Protein AF-A0A382RZS9-F1 (afdb_monomer)

InterPro domains:
  IPR039476 Pyridinium-3,5-biscarboxylic acid mononucleotide synthase LarB-like [PTHR43064] (2-74)

pLDDT: mean 85.18, std 10.25, range [43.91, 97.62]

Solvent-accessible surface area (backbone atoms only — not comparable to full-atom values): 4851 Å² total; per-residue (Å²): 131,56,74,66,56,48,51,55,33,40,76,69,63,75,41,53,72,69,56,48,51,56,59,56,57,57,70,34,48,44,69,51,80,95,80,47,75,44,62,76,49,45,89,81,58,75,94,66,93,78,86,85,88,66,83,92,65,50,74,69,53,52,53,51,51,51,55,55,53,54,70,61,73,77,114

Structure (mmCIF, N/CA/C/O backbone):
data_AF-A0A382RZS9-F1
#
_entry.id   AF-A0A382RZS9-F1
#
loop_
_atom_site.group_PDB
_atom_site.id
_atom_site.type_symbol
_atom_site.label_atom_id
_atom_site.label_alt_id
_atom_site.label_comp_id
_atom_site.label_asym_id
_atom_site.label_entity_id
_atom_site.label_seq_id
_atom_site.pdbx_PDB_ins_code
_atom_site.Cartn_x
_atom_site.Cartn_y
_atom_site.Cartn_z
_atom_site.occupancy
_atom_site.B_iso_or_equiv
_atom_site.auth_seq_id
_atom_site.auth_comp_id
_atom_site.auth_asym_id
_atom_site.auth_atom_id
_atom_site.pdbx_PDB_model_num
ATOM 1 N N . MET A 1 1 ? -4.148 -4.102 -15.581 1.00 78.81 1 MET A N 1
ATOM 2 C CA . MET A 1 1 ? -3.153 -5.180 -15.782 1.00 78.81 1 MET A CA 1
ATOM 3 C C . MET A 1 1 ? -2.939 -5.876 -14.457 1.00 78.81 1 MET A C 1
ATOM 5 O O . MET A 1 1 ? -3.072 -5.200 -13.448 1.00 78.81 1 MET A O 1
ATOM 9 N N . ASN A 1 2 ? -2.662 -7.178 -14.457 1.00 90.69 2 ASN A N 1
ATOM 10 C CA . ASN A 1 2 ? -2.139 -7.899 -13.292 1.00 90.69 2 ASN A CA 1
ATOM 11 C C . ASN A 1 2 ? -0.591 -7.823 -13.261 1.00 90.69 2 ASN A C 1
ATOM 13 O O . ASN A 1 2 ? 0.023 -7.323 -14.206 1.00 90.69 2 ASN A O 1
ATOM 17 N N . VAL A 1 3 ? 0.041 -8.297 -12.180 1.00 92.69 3 VAL A N 1
ATOM 18 C CA . VAL A 1 3 ? 1.508 -8.236 -12.002 1.00 92.69 3 VAL A CA 1
ATOM 19 C C . VAL A 1 3 ? 2.246 -8.959 -13.134 1.00 92.69 3 VAL A C 1
ATOM 21 O O . VAL A 1 3 ? 3.204 -8.432 -13.696 1.00 92.69 3 VAL A O 1
ATOM 24 N N . GLU A 1 4 ? 1.755 -10.129 -13.531 1.00 95.12 4 GLU A N 1
ATOM 25 C CA . GLU A 1 4 ? 2.362 -10.942 -14.583 1.00 95.12 4 GLU A CA 1
ATOM 26 C C . GLU A 1 4 ? 2.348 -10.240 -15.949 1.00 95.12 4 GLU A C 1
ATOM 28 O O . GLU A 1 4 ? 3.364 -10.175 -16.641 1.00 95.12 4 GLU A O 1
ATOM 33 N N . GLN A 1 5 ? 1.236 -9.596 -16.302 1.00 96.31 5 GLN A N 1
ATOM 34 C CA . GLN A 1 5 ? 1.126 -8.782 -17.512 1.00 96.31 5 GLN A CA 1
ATOM 35 C C . GLN A 1 5 ? 2.095 -7.594 -17.502 1.00 96.31 5 GLN A C 1
ATOM 37 O O . GLN A 1 5 ? 2.598 -7.207 -18.563 1.00 96.31 5 GLN A O 1
ATOM 42 N N . ILE A 1 6 ? 2.355 -6.994 -16.331 1.00 96.19 6 ILE A N 1
ATOM 43 C CA . ILE A 1 6 ? 3.322 -5.892 -16.194 1.00 96.19 6 ILE A CA 1
ATOM 44 C C . ILE A 1 6 ? 4.723 -6.403 -16.522 1.00 96.19 6 ILE A C 1
ATOM 46 O O . ILE A 1 6 ? 5.402 -5.792 -17.348 1.00 96.19 6 ILE A O 1
ATOM 50 N N . PHE A 1 7 ? 5.127 -7.541 -15.953 1.00 96.75 7 PHE A N 1
ATOM 51 C CA . PHE A 1 7 ? 6.437 -8.130 -16.230 1.00 96.75 7 PHE A CA 1
ATOM 52 C C . PHE A 1 7 ? 6.592 -8.557 -17.687 1.00 96.75 7 PHE A C 1
ATOM 54 O O . PHE A 1 7 ? 7.582 -8.193 -18.317 1.00 96.75 7 PHE A O 1
ATOM 61 N N . GLN A 1 8 ? 5.591 -9.223 -18.267 1.00 97.62 8 GLN A N 1
ATOM 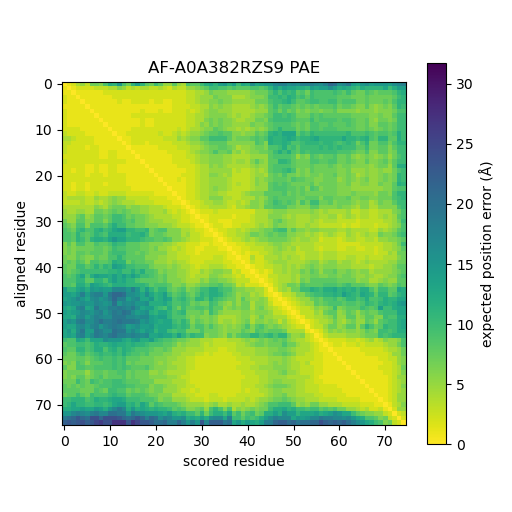62 C CA . GLN A 1 8 ? 5.623 -9.598 -19.684 1.00 97.62 8 GLN A CA 1
ATOM 63 C C . GLN A 1 8 ? 5.718 -8.371 -20.604 1.00 97.62 8 GLN A C 1
ATOM 65 O O . GLN A 1 8 ? 6.414 -8.400 -21.618 1.00 97.62 8 GLN A O 1
ATOM 70 N N . SER A 1 9 ? 5.037 -7.272 -20.265 1.00 97.12 9 SER A N 1
ATOM 71 C CA . SER A 1 9 ? 5.104 -6.029 -21.044 1.00 97.12 9 SER A CA 1
ATOM 72 C C . SER A 1 9 ? 6.454 -5.330 -20.909 1.00 97.12 9 SER A C 1
ATOM 74 O O . SER A 1 9 ? 6.941 -4.771 -21.890 1.00 97.12 9 SER A O 1
ATOM 76 N N . LEU A 1 10 ? 7.063 -5.370 -19.720 1.00 97.56 10 LEU A N 1
ATOM 77 C CA . LEU A 1 10 ? 8.400 -4.833 -19.471 1.00 97.56 10 LEU A CA 1
ATOM 78 C C . LEU A 1 10 ? 9.466 -5.641 -20.224 1.00 97.56 10 LEU A C 1
ATOM 80 O O . LEU A 1 10 ? 10.276 -5.054 -20.932 1.00 97.56 10 LEU A O 1
ATOM 84 N N . GLN A 1 11 ? 9.417 -6.975 -20.139 1.00 97.50 11 GLN A N 1
ATOM 85 C CA . GLN A 1 11 ? 10.346 -7.879 -20.829 1.00 97.50 11 GLN A CA 1
ATOM 86 C C . GLN A 1 11 ? 10.287 -7.706 -22.352 1.00 97.50 11 GLN A C 1
ATOM 88 O O . GLN A 1 11 ? 11.312 -7.734 -23.023 1.00 97.50 11 GLN A O 1
ATOM 93 N N . LYS A 1 12 ? 9.087 -7.471 -22.897 1.00 97.56 12 LYS A N 1
ATOM 94 C CA . LYS A 1 12 ? 8.867 -7.196 -24.326 1.00 97.56 12 LYS A CA 1
ATOM 95 C C . LYS A 1 12 ? 9.181 -5.745 -24.730 1.00 97.56 12 LYS A C 1
ATOM 97 O O . LYS A 1 12 ? 8.883 -5.369 -25.858 1.00 97.56 12 LYS A O 1
ATOM 102 N N . GLY A 1 13 ? 9.687 -4.907 -23.821 1.00 96.56 13 GLY A N 1
ATOM 103 C CA . GLY A 1 13 ? 10.028 -3.504 -24.091 1.00 96.56 13 GLY A CA 1
ATOM 104 C C . GLY A 1 13 ? 8.831 -2.572 -24.332 1.00 96.56 13 GLY A C 1
ATOM 105 O O . GLY A 1 13 ? 9.016 -1.425 -24.725 1.00 96.56 13 GLY A O 1
ATOM 106 N N . LYS A 1 14 ? 7.592 -3.023 -24.084 1.00 97.56 14 LYS A N 1
ATOM 107 C CA . LYS A 1 14 ? 6.366 -2.233 -24.327 1.00 97.56 14 LYS A CA 1
ATOM 108 C C . LYS A 1 14 ? 6.160 -1.111 -23.308 1.00 97.56 14 LYS A C 1
ATOM 110 O O . LYS A 1 14 ? 5.398 -0.176 -23.550 1.00 97.56 14 LYS A O 1
ATOM 115 N N . ILE A 1 15 ? 6.785 -1.225 -22.138 1.00 97.19 15 ILE A N 1
ATOM 116 C CA . ILE A 1 15 ? 6.764 -0.216 -21.077 1.00 97.19 15 ILE A CA 1
ATOM 117 C C . ILE A 1 15 ? 8.177 -0.017 -20.533 1.00 97.19 15 ILE A C 1
ATOM 119 O O . ILE A 1 15 ? 8.965 -0.956 -20.488 1.00 97.19 15 ILE A O 1
ATOM 123 N N . SER A 1 16 ? 8.490 1.198 -20.081 1.00 97.00 16 SER A N 1
ATOM 124 C CA . SER A 1 16 ? 9.765 1.480 -19.421 1.00 97.00 16 SER A CA 1
ATOM 125 C C . SER A 1 16 ? 9.797 0.932 -17.985 1.00 97.00 16 SER A C 1
ATOM 127 O O . SER A 1 16 ? 8.737 0.798 -17.358 1.00 97.00 16 SER A O 1
ATOM 129 N N . PRO A 1 17 ? 10.992 0.709 -17.400 1.00 96.19 17 PRO A N 1
ATOM 130 C CA . PRO A 1 17 ? 11.126 0.357 -15.984 1.00 96.19 17 PRO A CA 1
ATOM 131 C C . PRO A 1 17 ? 10.427 1.352 -15.044 1.00 96.19 17 PRO A C 1
ATOM 133 O O . PRO A 1 17 ? 9.769 0.950 -14.087 1.00 96.19 17 PRO A O 1
ATOM 136 N N . SER A 1 18 ? 10.488 2.653 -15.353 1.00 93.69 18 SER A N 1
ATOM 137 C CA . SER A 1 18 ? 9.787 3.700 -14.592 1.00 93.69 18 SER A CA 1
ATOM 138 C C . SER A 1 18 ? 8.263 3.516 -14.626 1.00 93.69 18 SER A C 1
ATOM 140 O O . SER A 1 18 ? 7.596 3.549 -13.587 1.00 93.69 18 SER A O 1
ATOM 142 N N . LYS A 1 19 ? 7.700 3.227 -15.808 1.00 92.75 19 LYS A N 1
ATOM 143 C CA . LYS A 1 19 ? 6.264 2.956 -15.963 1.00 92.75 19 LYS A CA 1
ATOM 144 C C . LYS A 1 19 ? 5.851 1.673 -15.240 1.00 92.75 19 LYS A C 1
ATOM 146 O O . LYS A 1 19 ? 4.823 1.674 -14.566 1.00 92.75 19 LYS A O 1
ATOM 151 N N . ALA A 1 20 ? 6.657 0.613 -15.317 1.00 94.06 20 ALA A N 1
ATOM 152 C CA . ALA A 1 20 ? 6.422 -0.624 -14.573 1.00 94.06 20 ALA A CA 1
ATOM 153 C C . ALA A 1 20 ? 6.416 -0.381 -13.054 1.00 94.06 20 ALA A C 1
ATOM 155 O O . ALA A 1 20 ? 5.478 -0.793 -12.376 1.00 94.06 20 ALA A O 1
ATOM 156 N N . LYS A 1 21 ? 7.392 0.374 -12.529 1.00 90.38 21 LYS A N 1
ATOM 157 C CA . LYS A 1 21 ? 7.465 0.746 -11.106 1.00 90.38 21 LYS A CA 1
ATOM 158 C C . LYS A 1 21 ? 6.225 1.516 -10.647 1.00 90.38 21 LYS A C 1
ATOM 160 O O . LYS A 1 21 ? 5.684 1.228 -9.582 1.00 90.38 21 LYS A O 1
ATOM 165 N N . LYS A 1 22 ? 5.726 2.447 -11.468 1.00 87.81 22 LYS A N 1
ATOM 166 C CA . LYS A 1 22 ? 4.489 3.189 -11.179 1.00 87.81 22 LYS A CA 1
ATOM 167 C C . LYS A 1 22 ? 3.263 2.272 -11.142 1.00 87.81 22 LYS A C 1
ATOM 169 O O 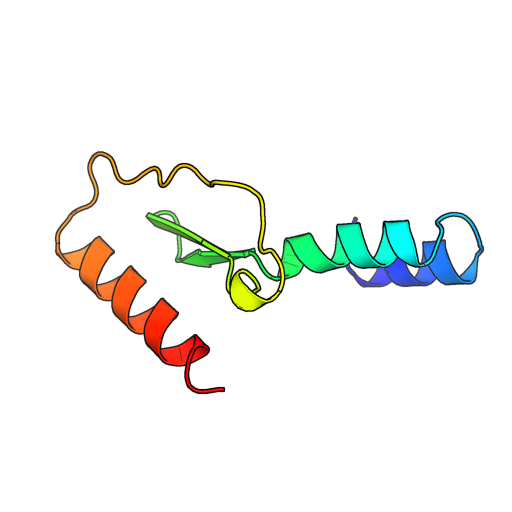. LYS A 1 22 ? 2.459 2.387 -10.224 1.00 87.81 22 LYS A O 1
ATOM 174 N N . LEU A 1 23 ? 3.136 1.333 -12.080 1.00 90.44 23 LEU A N 1
ATOM 175 C CA . LEU A 1 23 ? 2.031 0.365 -12.080 1.00 90.44 23 LEU A CA 1
ATOM 176 C C . LEU A 1 23 ? 2.093 -0.573 -10.867 1.00 90.44 23 LEU A C 1
ATOM 178 O O . LEU A 1 23 ? 1.076 -0.797 -10.218 1.00 90.44 23 LEU A O 1
ATOM 182 N N . LEU A 1 24 ? 3.287 -1.061 -10.521 1.00 89.31 24 LEU A N 1
ATOM 183 C CA . LEU A 1 24 ? 3.497 -1.919 -9.352 1.00 89.31 24 LEU A CA 1
ATOM 184 C C . LEU A 1 24 ? 3.201 -1.189 -8.034 1.00 89.31 24 LEU A C 1
ATOM 186 O O . LEU A 1 24 ? 2.674 -1.796 -7.109 1.00 89.31 24 LEU A O 1
ATOM 190 N N . SER A 1 25 ? 3.441 0.124 -7.963 1.00 83.81 25 SER A N 1
ATOM 191 C CA . SER A 1 25 ? 3.110 0.919 -6.774 1.00 83.81 25 SER A CA 1
ATOM 192 C C . SER A 1 25 ? 1.617 0.980 -6.446 1.00 83.81 25 SER A C 1
ATOM 194 O O . SER A 1 25 ? 1.265 1.284 -5.316 1.00 83.81 25 SER A O 1
ATOM 196 N N . LEU A 1 26 ? 0.722 0.660 -7.385 1.00 82.06 26 LEU A N 1
ATOM 197 C CA . LEU A 1 26 ? -0.715 0.595 -7.094 1.00 82.06 26 LEU A CA 1
ATOM 198 C C . LEU A 1 26 ? -1.082 -0.641 -6.260 1.00 82.06 26 LEU A C 1
ATOM 200 O O . LEU A 1 26 ? -2.088 -0.626 -5.558 1.00 82.06 26 LEU A O 1
ATOM 204 N N . TYR A 1 27 ? -0.249 -1.683 -6.287 1.00 83.69 27 TYR A N 1
ATOM 205 C CA . TYR A 1 27 ? -0.435 -2.892 -5.482 1.00 83.69 27 TYR A CA 1
ATOM 206 C C . TYR A 1 27 ? -0.029 -2.705 -4.018 1.00 83.69 27 TYR A C 1
ATOM 208 O O . TYR A 1 27 ? -0.327 -3.577 -3.209 1.00 83.69 27 TYR A O 1
ATOM 216 N N . SER A 1 28 ? 0.593 -1.574 -3.654 1.00 80.94 28 SER A N 1
ATOM 217 C CA . SER A 1 28 ? 0.765 -1.199 -2.242 1.00 80.94 28 SER A CA 1
ATOM 218 C C . SER A 1 28 ? -0.534 -0.710 -1.598 1.00 80.94 28 SER A C 1
ATOM 220 O O . SER A 1 28 ? -0.571 -0.473 -0.394 1.00 80.94 28 SER A O 1
ATOM 222 N N . ILE A 1 29 ? -1.602 -0.523 -2.380 1.00 85.62 29 ILE A N 1
ATOM 223 C CA . ILE A 1 29 ? -2.909 -0.144 -1.854 1.00 85.62 29 ILE A CA 1
ATOM 224 C C . ILE A 1 29 ? -3.640 -1.418 -1.430 1.00 85.62 29 ILE A C 1
ATOM 226 O O . ILE A 1 29 ? -4.174 -2.162 -2.253 1.00 85.62 29 ILE A O 1
ATOM 230 N N . GLU A 1 30 ? -3.686 -1.659 -0.125 1.00 85.25 30 GLU A N 1
ATOM 231 C CA . GLU A 1 30 ? -4.447 -2.753 0.463 1.00 85.25 30 GLU A CA 1
ATOM 232 C C . GLU A 1 30 ? -5.900 -2.335 0.702 1.00 85.25 30 GLU A C 1
ATOM 234 O O . GLU A 1 30 ? -6.191 -1.260 1.229 1.00 85.25 30 GLU A O 1
ATOM 239 N N . LYS A 1 31 ? -6.839 -3.219 0.361 1.00 87.50 31 LYS A N 1
ATOM 240 C CA . LYS A 1 31 ? -8.252 -3.049 0.709 1.00 87.50 31 LYS A CA 1
ATOM 241 C C . LYS A 1 31 ? -8.546 -3.730 2.040 1.00 87.50 31 LYS A C 1
ATOM 243 O O . LYS A 1 31 ? -8.228 -4.902 2.228 1.00 87.50 31 LYS A O 1
ATOM 248 N N . ILE A 1 32 ? -9.216 -3.021 2.940 1.00 87.62 32 ILE A N 1
ATOM 249 C CA . ILE A 1 32 ? -9.766 -3.582 4.175 1.00 87.62 32 ILE A CA 1
ATOM 250 C C . ILE A 1 32 ? -11.260 -3.772 3.952 1.00 87.62 32 ILE A C 1
ATOM 252 O O . ILE A 1 32 ? -12.051 -2.858 4.189 1.00 87.62 32 ILE A O 1
ATOM 256 N N . GLY A 1 33 ? -11.637 -4.946 3.439 1.00 84.88 33 GLY A N 1
ATOM 257 C CA . GLY A 1 33 ? -13.013 -5.231 3.027 1.00 84.88 33 GLY A CA 1
ATOM 258 C C . GLY A 1 33 ? -13.580 -4.106 2.155 1.00 84.88 33 GLY A C 1
ATOM 259 O O . GLY A 1 33 ? -12.917 -3.638 1.229 1.00 84.88 33 GLY A O 1
ATOM 260 N N . ASN A 1 34 ? -14.770 -3.625 2.518 1.00 85.50 34 ASN A N 1
ATOM 261 C CA . ASN A 1 34 ? -15.422 -2.482 1.871 1.00 85.50 34 ASN A CA 1
ATOM 262 C C . ASN A 1 34 ? -15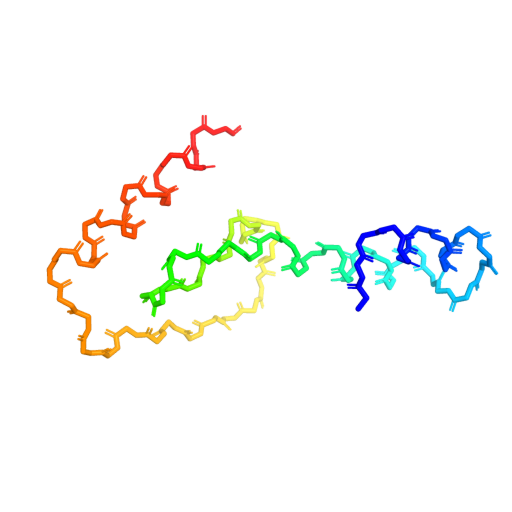.310 -1.180 2.687 1.00 85.50 34 ASN A C 1
ATOM 264 O O . ASN A 1 34 ? -15.963 -0.195 2.356 1.00 85.50 34 ASN A O 1
ATOM 268 N N . ILE A 1 35 ? -14.509 -1.163 3.763 1.00 87.94 35 ILE A N 1
ATOM 269 C CA . ILE A 1 35 ? -14.488 -0.047 4.723 1.00 87.94 35 ILE A CA 1
ATOM 270 C C . ILE A 1 35 ? -13.357 0.948 4.475 1.00 87.94 35 ILE A C 1
ATOM 272 O O . ILE A 1 35 ? -13.518 2.123 4.792 1.00 87.94 35 ILE A O 1
ATOM 276 N N . ALA A 1 36 ? -12.218 0.527 3.921 1.00 88.25 36 ALA A N 1
ATOM 277 C CA . ALA A 1 36 ? -11.100 1.424 3.629 1.00 88.25 36 ALA A CA 1
ATOM 278 C C . ALA A 1 36 ? -10.150 0.855 2.573 1.00 88.25 36 ALA A C 1
ATOM 280 O 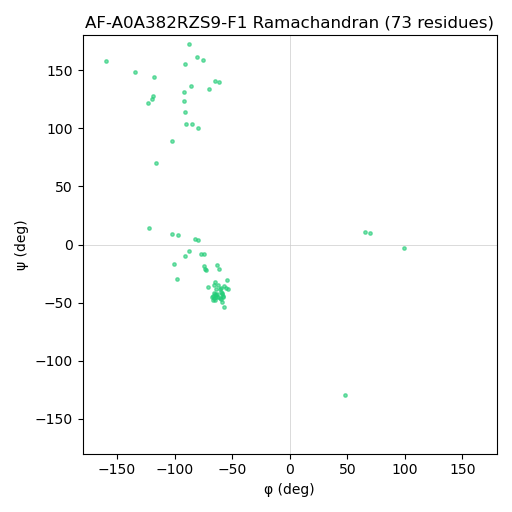O . ALA A 1 36 ? -10.059 -0.358 2.382 1.00 88.25 36 ALA A O 1
ATOM 281 N N . GLN A 1 37 ? -9.401 1.753 1.939 1.00 88.25 37 GLN A N 1
ATOM 282 C CA . GLN A 1 37 ? -8.213 1.435 1.155 1.00 88.25 37 GLN A CA 1
ATOM 283 C C . GLN A 1 37 ? -7.030 2.141 1.812 1.00 88.25 37 GLN A C 1
ATOM 285 O O . GLN A 1 37 ? -7.117 3.334 2.098 1.00 88.25 37 GLN A O 1
ATOM 290 N N . ILE A 1 38 ? -5.965 1.403 2.098 1.00 85.94 38 ILE A N 1
ATOM 291 C CA . ILE A 1 38 ? -4.782 1.913 2.788 1.00 85.94 38 ILE A CA 1
ATOM 292 C C . ILE A 1 38 ? -3.584 1.744 1.878 1.00 85.94 38 ILE A C 1
ATOM 294 O O . ILE A 1 38 ? -3.279 0.637 1.446 1.00 85.94 38 ILE A O 1
ATOM 298 N N . ASP A 1 39 ? -2.879 2.839 1.628 1.00 84.31 39 ASP A N 1
ATOM 299 C CA . ASP A 1 39 ? -1.573 2.778 0.995 1.00 84.31 39 ASP A CA 1
ATOM 300 C C . ASP A 1 39 ? -0.496 2.396 2.018 1.00 84.31 39 ASP A C 1
ATOM 302 O O . ASP A 1 39 ? -0.014 3.236 2.778 1.00 84.31 39 ASP A O 1
ATOM 306 N N . THR A 1 40 ? -0.086 1.129 2.029 1.00 80.75 40 THR A N 1
ATOM 307 C CA . THR A 1 40 ? 1.011 0.6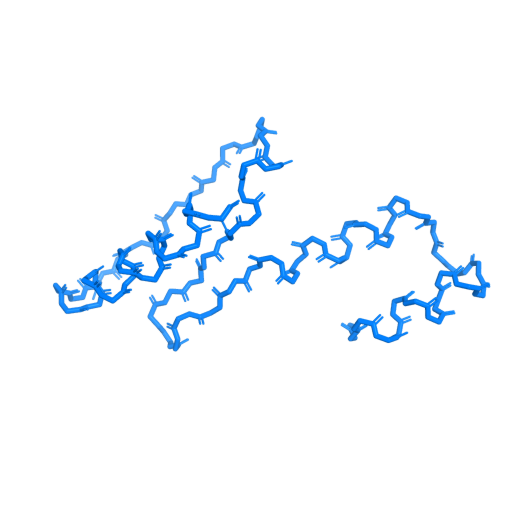50 2.889 1.00 80.75 40 THR A CA 1
ATOM 308 C C . THR A 1 40 ? 2.379 1.096 2.367 1.00 80.75 40 THR A C 1
ATOM 310 O O . THR A 1 40 ? 3.350 1.171 3.114 1.00 80.75 40 THR A O 1
ATOM 313 N N . GLY A 1 41 ? 2.455 1.495 1.095 1.00 79.12 41 GLY A N 1
ATOM 314 C CA . GLY A 1 41 ? 3.653 2.037 0.457 1.00 79.12 41 GLY A CA 1
ATOM 315 C C . GLY A 1 41 ? 3.886 3.524 0.728 1.00 79.12 41 GLY A C 1
ATOM 316 O O . GLY A 1 41 ? 4.822 4.098 0.163 1.00 79.12 41 GLY A O 1
ATOM 317 N N . ARG A 1 42 ? 3.071 4.163 1.581 1.00 78.50 42 ARG A N 1
ATOM 318 C CA . ARG A 1 42 ? 3.042 5.624 1.751 1.00 78.50 42 ARG A CA 1
ATOM 319 C C . ARG A 1 42 ? 4.389 6.222 2.138 1.00 78.50 42 ARG A C 1
ATOM 321 O O . ARG A 1 42 ? 4.750 7.287 1.640 1.00 78.50 42 ARG A O 1
ATOM 328 N N . LYS A 1 43 ? 5.183 5.513 2.951 1.00 77.31 43 LYS A N 1
ATOM 329 C CA . LYS A 1 43 ? 6.549 5.919 3.340 1.00 77.31 43 LYS A CA 1
ATOM 330 C C . LYS A 1 43 ? 7.451 6.193 2.128 1.00 77.31 43 LYS A C 1
ATOM 332 O O . LYS A 1 43 ? 8.316 7.064 2.203 1.00 77.31 43 LYS A O 1
ATOM 337 N N . ASN A 1 44 ? 7.212 5.498 1.017 1.00 74.62 44 ASN A N 1
ATOM 338 C CA . ASN A 1 44 ? 7.968 5.61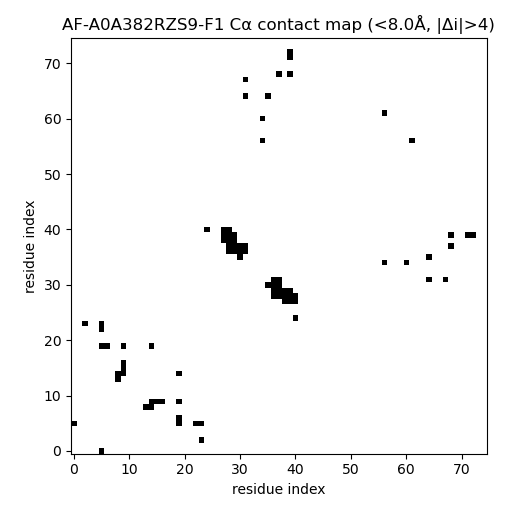4 -0.229 1.00 74.62 44 ASN A CA 1
ATOM 339 C C . ASN A 1 44 ? 7.380 6.661 -1.196 1.00 74.62 44 ASN A C 1
ATOM 341 O O . ASN A 1 44 ? 8.017 6.989 -2.195 1.00 74.62 44 ASN A O 1
ATOM 345 N N . ARG A 1 45 ? 6.182 7.197 -0.914 1.00 73.75 45 ARG A N 1
ATOM 346 C CA . ARG A 1 45 ? 5.476 8.208 -1.721 1.00 73.75 45 ARG A CA 1
ATOM 347 C C . ARG A 1 45 ? 5.316 9.507 -0.930 1.00 73.75 45 ARG A C 1
ATOM 349 O O . ARG A 1 45 ? 4.218 9.848 -0.496 1.00 73.75 45 ARG A O 1
ATOM 356 N N . LYS A 1 46 ? 6.428 10.212 -0.711 1.00 71.06 46 LYS A N 1
ATOM 357 C CA . LYS A 1 46 ? 6.465 11.522 -0.034 1.00 71.06 46 LYS A CA 1
ATOM 358 C C . LYS A 1 46 ? 6.332 12.668 -1.048 1.00 71.06 46 LYS A C 1
ATOM 360 O O . LYS A 1 46 ? 6.696 12.499 -2.207 1.00 71.06 46 LYS A O 1
ATOM 365 N N . GLY A 1 47 ? 5.845 13.831 -0.607 1.00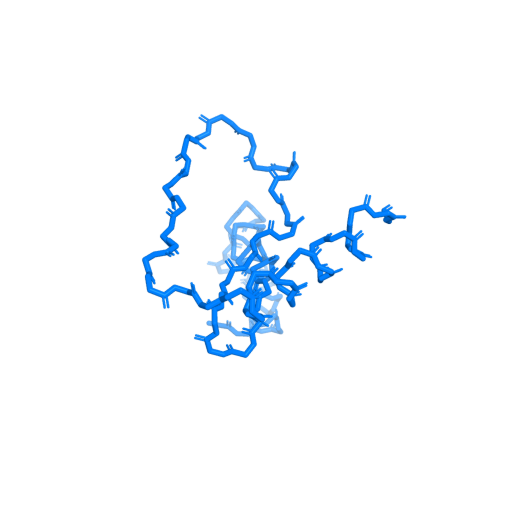 72.06 47 GLY A N 1
ATOM 366 C CA . GLY A 1 47 ? 5.845 15.076 -1.399 1.00 72.06 47 GLY A CA 1
ATOM 367 C C . GLY A 1 47 ? 4.529 15.445 -2.096 1.00 72.06 47 GLY A C 1
ATOM 368 O O . GLY A 1 47 ? 4.456 16.514 -2.690 1.00 72.06 47 GLY A O 1
ATOM 369 N N . ILE A 1 48 ? 3.487 14.612 -1.998 1.00 70.94 48 ILE A N 1
ATOM 370 C CA . ILE A 1 48 ? 2.140 14.922 -2.504 1.00 70.94 48 ILE A CA 1
ATOM 371 C C . ILE A 1 48 ? 1.151 14.807 -1.336 1.00 70.94 48 ILE A C 1
ATOM 373 O O . ILE A 1 48 ? 1.091 13.738 -0.719 1.00 70.94 48 ILE A O 1
ATOM 377 N N . PRO A 1 49 ? 0.394 15.862 -0.987 1.00 70.31 49 PRO A N 1
ATOM 378 C CA . PRO A 1 49 ? -0.654 15.761 0.022 1.00 70.31 49 PRO A CA 1
ATOM 379 C C . PRO A 1 49 ? -1.764 14.814 -0.455 1.00 70.31 49 PRO A C 1
ATOM 381 O O . PRO A 1 49 ? -2.126 14.805 -1.629 1.00 70.31 49 PRO A O 1
ATOM 384 N N . GLU A 1 50 ? -2.304 14.008 0.456 1.00 70.88 50 GLU A N 1
ATOM 385 C CA . GLU A 1 50 ? -3.412 13.090 0.172 1.00 70.88 50 GLU A CA 1
ATOM 386 C C . GLU A 1 50 ? -4.632 13.469 1.014 1.00 70.88 50 GLU A C 1
ATOM 388 O O . GLU A 1 50 ? -4.497 13.876 2.168 1.00 70.88 50 GLU A O 1
ATOM 393 N N . ILE A 1 51 ? -5.823 13.317 0.434 1.00 74.88 51 ILE A N 1
ATOM 394 C CA . ILE A 1 51 ? -7.099 13.530 1.121 1.00 74.88 51 ILE A CA 1
ATOM 395 C C . ILE A 1 51 ? -7.555 12.191 1.699 1.00 74.88 51 ILE A C 1
ATOM 397 O O . ILE A 1 51 ? -7.716 11.213 0.969 1.00 74.88 51 ILE A O 1
ATOM 401 N N . ILE A 1 52 ? -7.791 12.145 3.010 1.00 77.50 52 ILE A N 1
ATOM 402 C CA . ILE A 1 52 ? -8.332 10.962 3.684 1.00 77.50 52 ILE A CA 1
ATOM 403 C C . ILE A 1 52 ? -9.857 11.067 3.700 1.00 77.50 52 ILE A C 1
ATOM 405 O O . ILE A 1 52 ? -10.421 11.923 4.377 1.00 77.50 52 ILE A O 1
ATOM 409 N N . PHE A 1 53 ? -10.534 10.166 2.986 1.00 72.44 53 PHE A N 1
ATOM 410 C CA . PHE A 1 53 ? -11.993 10.082 3.009 1.00 72.44 53 PHE A CA 1
ATOM 411 C C . PHE A 1 53 ? -12.472 9.119 4.108 1.00 72.44 53 PHE A C 1
ATOM 413 O O . PHE A 1 53 ? -12.378 7.892 3.980 1.00 72.44 53 PHE A O 1
ATOM 420 N N . ALA A 1 54 ? -12.971 9.679 5.214 1.00 77.25 54 ALA A N 1
ATOM 421 C CA . ALA A 1 54 ? -13.381 8.930 6.406 1.00 77.25 54 ALA A CA 1
ATOM 422 C C . ALA A 1 54 ? -14.846 9.136 6.821 1.00 77.25 54 ALA A C 1
ATOM 424 O O . ALA A 1 54 ? -15.227 8.751 7.927 1.00 77.25 54 ALA A O 1
ATOM 425 N N . GLU A 1 55 ? -15.678 9.710 5.951 1.00 78.25 55 GLU A N 1
ATOM 426 C CA . GLU A 1 55 ? -17.073 9.983 6.290 1.00 78.25 55 GLU A CA 1
ATOM 427 C C . GLU A 1 55 ? -17.837 8.684 6.616 1.00 78.25 55 GLU A C 1
ATOM 429 O O . GLU A 1 55 ? -17.652 7.651 5.965 1.00 78.25 55 GLU A O 1
ATOM 434 N N . ARG A 1 56 ? -18.700 8.748 7.640 1.00 83.94 56 ARG A N 1
ATOM 435 C CA . ARG A 1 56 ? -19.648 7.692 8.053 1.00 83.94 56 ARG A CA 1
ATOM 436 C C . ARG A 1 56 ? -19.043 6.377 8.573 1.00 83.94 56 ARG A C 1
ATOM 438 O O . ARG A 1 56 ? -19.787 5.416 8.766 1.00 83.94 56 ARG A O 1
ATOM 445 N N . LYS A 1 57 ? -17.732 6.307 8.838 1.00 87.75 57 LYS A N 1
ATOM 446 C CA . LYS A 1 57 ? -17.110 5.102 9.426 1.00 87.75 57 LYS A CA 1
ATOM 447 C C . LYS A 1 57 ? -17.527 4.914 10.884 1.00 87.75 57 LYS A C 1
ATOM 449 O O . LYS A 1 57 ? -17.469 5.855 11.671 1.00 87.75 57 LYS A O 1
ATOM 454 N N . GLN A 1 58 ? -17.898 3.691 11.255 1.00 90.56 58 GLN A N 1
ATOM 455 C CA . GLN A 1 58 ? -18.228 3.354 12.640 1.00 90.56 58 GLN A CA 1
ATOM 456 C C . GLN A 1 58 ? -16.955 3.108 13.462 1.00 90.56 58 GLN A C 1
ATOM 458 O O . GLN A 1 58 ? -15.891 2.794 12.922 1.00 90.56 58 GLN A O 1
ATOM 463 N N . LEU A 1 59 ? -17.058 3.170 14.794 1.00 91.44 59 LEU A N 1
ATOM 464 C CA . LEU A 1 59 ? -15.922 2.927 15.696 1.00 91.44 59 LEU A CA 1
A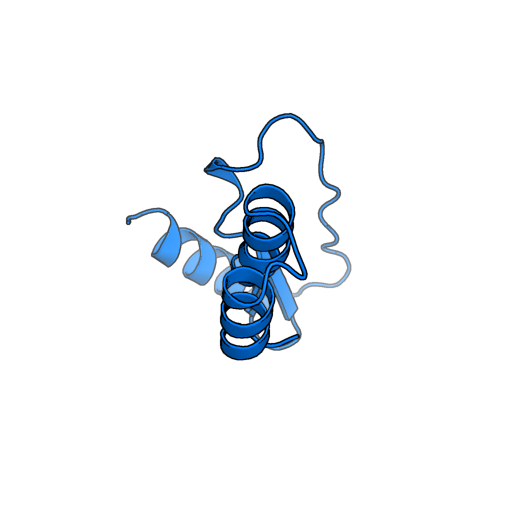TOM 465 C C . LEU A 1 59 ? -15.248 1.563 15.451 1.00 91.44 59 LEU A C 1
ATOM 467 O O . LEU A 1 59 ? -14.022 1.438 15.501 1.00 91.44 59 LEU A O 1
ATOM 471 N N . LEU A 1 60 ? -16.041 0.533 15.145 1.00 90.94 60 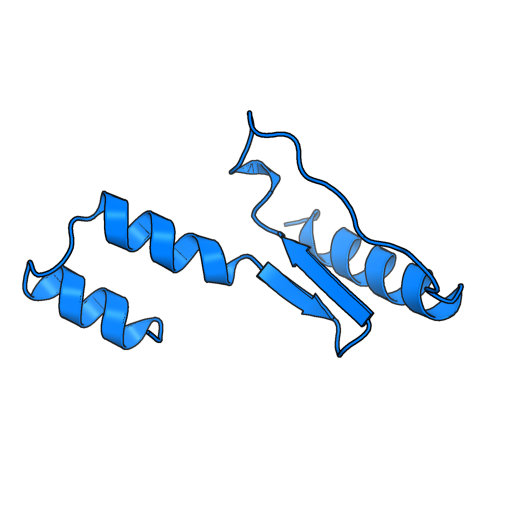LEU A N 1
ATOM 472 C CA . LEU A 1 60 ? -15.531 -0.800 14.821 1.00 90.94 60 LEU A CA 1
ATOM 473 C C . LEU A 1 60 ? -14.725 -0.822 13.515 1.00 90.94 60 LEU A C 1
ATOM 475 O O . LEU A 1 60 ? -13.733 -1.551 13.430 1.00 90.94 60 LEU A O 1
ATOM 479 N N . ASP A 1 61 ? -15.104 -0.012 12.526 1.00 90.44 61 ASP A N 1
ATOM 480 C CA . ASP A 1 61 ? -14.366 0.116 11.268 1.00 90.44 61 ASP A CA 1
ATOM 481 C C . ASP A 1 61 ? -13.014 0.777 11.515 1.00 90.44 61 ASP A C 1
ATOM 483 O O . ASP A 1 61 ? -11.985 0.266 11.073 1.00 90.44 61 ASP A O 1
ATOM 487 N N . LEU A 1 62 ? -12.996 1.853 12.310 1.00 89.69 62 LEU A N 1
ATOM 488 C CA . LEU A 1 62 ? -11.762 2.528 12.717 1.00 89.69 62 LEU A CA 1
ATOM 489 C C . LEU A 1 62 ? -10.814 1.571 13.446 1.00 89.69 62 LEU A C 1
ATOM 491 O O . LEU A 1 62 ? -9.634 1.495 13.107 1.00 89.69 62 LEU A O 1
ATOM 495 N N . LYS A 1 63 ? -11.325 0.766 14.387 1.00 92.12 63 LYS A N 1
ATOM 496 C CA . LYS A 1 63 ? -10.517 -0.233 15.105 1.00 92.12 63 LYS A CA 1
ATOM 497 C C . LYS A 1 63 ? -9.882 -1.255 14.156 1.00 92.12 63 LYS A C 1
ATOM 499 O O . LYS A 1 63 ? -8.721 -1.618 14.347 1.00 92.12 63 LYS A O 1
ATOM 504 N N . LYS A 1 64 ? -10.615 -1.720 13.138 1.00 90.50 64 LYS A N 1
ATOM 505 C CA . LYS A 1 64 ? -10.090 -2.648 12.116 1.00 90.50 64 LYS A CA 1
ATOM 506 C C . LYS A 1 64 ? -9.004 -1.994 11.264 1.00 90.50 64 LYS A C 1
ATOM 508 O O . LYS A 1 64 ? -7.948 -2.593 11.074 1.00 90.50 64 LYS A O 1
ATOM 513 N N . ILE A 1 65 ? -9.254 -0.769 10.802 1.00 88.94 65 ILE A N 1
ATOM 514 C CA . ILE A 1 65 ? -8.317 0.037 10.008 1.00 88.94 65 ILE A CA 1
ATOM 515 C C . ILE A 1 65 ? -7.005 0.220 10.775 1.00 88.94 65 ILE A C 1
ATOM 517 O O . ILE A 1 65 ? -5.954 -0.172 10.279 1.00 88.94 65 ILE A O 1
ATOM 521 N N . ILE A 1 66 ? -7.070 0.714 12.016 1.00 88.62 66 ILE A N 1
ATOM 522 C CA . ILE A 1 66 ? -5.891 0.978 12.855 1.00 88.62 66 ILE A CA 1
ATOM 523 C C . ILE A 1 66 ? -5.075 -0.297 13.080 1.00 88.62 66 ILE A C 1
ATOM 525 O O . ILE A 1 66 ? -3.867 -0.296 12.857 1.00 88.62 66 ILE A O 1
ATOM 529 N N . LYS A 1 67 ? -5.721 -1.404 13.476 1.00 89.75 67 LYS A N 1
ATOM 530 C CA . LYS A 1 67 ? -5.022 -2.679 13.706 1.00 89.75 67 LYS A CA 1
ATOM 531 C C . LYS A 1 67 ? -4.280 -3.162 12.461 1.00 89.75 67 LYS A C 1
ATOM 533 O O . LYS A 1 67 ? -3.133 -3.590 12.563 1.00 89.75 67 LYS A O 1
ATOM 538 N N . LYS A 1 68 ? -4.922 -3.079 11.294 1.00 86.75 68 LYS A N 1
ATOM 539 C CA . LYS A 1 68 ? -4.317 -3.495 10.027 1.00 86.75 68 LYS A CA 1
ATOM 540 C C . LYS A 1 68 ? -3.138 -2.595 9.649 1.00 86.75 68 LYS A C 1
ATOM 542 O O . LYS A 1 68 ? -2.083 -3.122 9.309 1.00 86.75 68 LYS A O 1
ATOM 547 N N . THR A 1 69 ? -3.271 -1.274 9.782 1.00 85.00 69 THR A N 1
ATOM 548 C CA . THR A 1 69 ? -2.170 -0.328 9.533 1.00 85.00 69 THR A CA 1
ATOM 549 C C . THR A 1 69 ? -0.974 -0.597 10.444 1.00 85.00 69 THR A C 1
ATOM 551 O O . THR A 1 69 ? 0.153 -0.680 9.966 1.00 85.00 69 THR A O 1
ATOM 554 N N . LEU A 1 70 ? -1.206 -0.787 11.747 1.00 86.12 70 LEU A N 1
ATOM 555 C CA . LEU A 1 70 ? -0.134 -1.045 12.713 1.00 86.12 70 LEU A CA 1
ATOM 556 C C . LEU A 1 70 ? 0.599 -2.360 12.433 1.00 86.12 70 LEU A C 1
ATOM 558 O O . LEU A 1 70 ? 1.820 -2.395 12.521 1.00 86.12 70 LEU A O 1
ATOM 562 N N . SER A 1 71 ? -0.115 -3.413 12.019 1.00 83.88 71 SER A N 1
ATOM 563 C CA . SER A 1 71 ? 0.521 -4.689 11.656 1.00 83.88 71 SER A CA 1
ATOM 564 C C . SER A 1 71 ? 1.500 -4.586 10.481 1.00 83.88 71 SER A C 1
ATOM 566 O O . SER A 1 71 ? 2.357 -5.447 10.341 1.00 83.88 71 SER A O 1
ATOM 568 N N . LYS A 1 72 ? 1.378 -3.547 9.644 1.00 73.50 72 LYS A N 1
ATOM 569 C CA . LYS A 1 72 ? 2.196 -3.346 8.440 1.00 73.50 72 LYS A CA 1
ATOM 570 C C . LYS A 1 72 ? 3.331 -2.340 8.608 1.00 73.50 72 LYS A C 1
ATOM 572 O O . LYS A 1 72 ? 4.240 -2.337 7.794 1.00 73.50 72 LYS A O 1
ATOM 577 N N . ASN A 1 73 ? 3.288 -1.503 9.644 1.00 63.59 73 ASN A N 1
ATOM 578 C CA . ASN A 1 73 ? 4.347 -0.532 9.940 1.00 63.59 73 ASN A CA 1
ATOM 579 C C . ASN A 1 73 ? 5.479 -1.101 10.818 1.00 63.59 73 ASN A C 1
ATOM 581 O O . ASN A 1 73 ? 6.453 -0.393 11.057 1.00 63.59 73 ASN A O 1
ATOM 585 N N . ASN A 1 74 ? 5.336 -2.336 11.310 1.00 53.03 74 ASN A N 1
ATOM 586 C CA . ASN A 1 74 ? 6.332 -3.023 12.140 1.00 53.03 74 ASN A CA 1
ATOM 587 C C . ASN A 1 74 ? 7.250 -3.973 11.337 1.00 53.03 74 ASN A C 1
ATOM 589 O O . ASN A 1 74 ? 8.012 -4.722 11.944 1.00 53.03 74 ASN A O 1
ATOM 593 N N . GLU A 1 75 ? 7.170 -3.946 10.003 1.00 43.91 75 GLU A N 1
ATOM 594 C CA . GLU A 1 75 ? 8.105 -4.580 9.055 1.00 43.91 75 GLU A CA 1
ATOM 595 C C . GLU A 1 75 ? 8.941 -3.492 8.358 1.00 43.91 75 GLU A C 1
ATOM 597 O O . GLU A 1 75 ? 10.146 -3.729 8.122 1.00 43.91 75 GLU A O 1
#

Sequence (75 aa):
MNVEQIFQSLQKGKISPSKAKKLLSLYSIEKIGNIAQIDTGRKNRKGIPEIIFAERKQLLDLKKIIKKTLSKNNE

Organism: NCBI:txid408172

Secondary structure (DSSP, 8-state):
--HHHHHHHHHTTSS-HHHHHHHHGGGGEEEETTTEEEETTGGG--SS------TT--HHHHHHHHHHHHHHHT-

Radius of gyration: 15.55 Å; Cα contacts (8 Å, |Δi|>4): 41; chains: 1; bounding box: 31×27×40 Å

Foldseek 3Di:
DDLVVLVVCVVVVVDDPVRSVVVVQVVCFDDPDPQDTDRLCVVVVPDDDDDDDHPPDDPVSVVSVVVVSVVSVVD

Mean predicted aligned error: 6.41 Å